Protein 6K7C (pdb70)

Structure (mmCIF, N/CA/C/O backbone):
data_6K7C
#
_entry.id   6K7C
#
_cell.length_a   34.772
_cell.length_b   52.542
_cell.length_c   80.070
_cell.angle_alpha 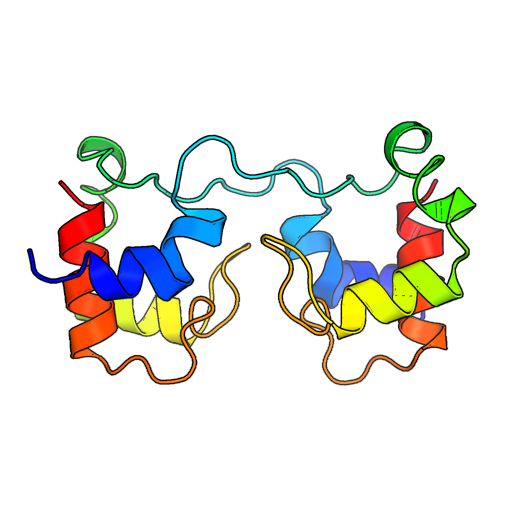  90.00
_cell.angle_beta   90.00
_cell.angle_gamma   90.00
#
_symmetry.space_group_name_H-M   'P 21 21 21'
#
loop_
_entity.id
_entity.type
_entity.pdbx_description
1 polymer 'Soluble cytochrome cA'
2 non-polymer 'HEME C'
3 non-polymer 'NITRATE ION'
4 water water
#
loop_
_atom_site.group_PDB
_atom_site.id
_atom_site.type_symbol
_atom_site.label_atom_id
_atom_site.label_alt_id
_atom_site.label_comp_id
_atom_site.label_asym_id
_atom_site.label_entity_id
_atom_site.label_seq_id
_atom_site.pdbx_PDB_ins_code
_atom_site.Cartn_x
_atom_site.Cartn_y
_atom_site.Cartn_z
_atom_site.occupancy
_atom_site.B_iso_or_equiv
_atom_site.auth_seq_id
_atom_site.auth_comp_id
_atom_site.auth_asym_id
_atom_site.auth_atom_id
_atom_site.pdbx_PDB_model_num
ATOM 1 N N . GLN A 1 1 ? -7.593 -2.165 22.139 1.00 25.25 1 GLN A N 1
ATOM 2 C CA . GLN A 1 1 ? -7.470 -3.586 21.702 1.00 22.40 1 GLN A CA 1
ATOM 3 C C . GLN A 1 1 ? -6.098 -3.807 21.058 1.00 17.15 1 GLN A C 1
ATOM 4 O O . GLN A 1 1 ? -5.593 -2.889 20.358 1.00 16.80 1 GLN A O 1
ATOM 10 N N . GLU A 1 2 ? -5.522 -4.997 21.239 1.00 12.49 2 GLU A N 1
ATOM 11 C CA . GLU A 1 2 ? -4.230 -5.359 20.607 1.00 11.85 2 GLU A CA 1
ATOM 12 C C . GLU A 1 2 ? -4.360 -5.253 19.083 1.00 10.35 2 GLU A C 1
ATOM 13 O O . GLU A 1 2 ? -5.346 -5.755 18.526 1.00 11.23 2 GLU A O 1
ATOM 19 N N . GLY A 1 3 ? -3.387 -4.610 18.441 1.00 9.86 3 GLY A N 1
ATOM 20 C CA . GLY A 1 3 ? -3.306 -4.522 16.976 1.00 9.77 3 GLY A CA 1
ATOM 21 C C . GLY A 1 3 ? -3.831 -3.213 16.431 1.00 9.68 3 GLY A C 1
ATOM 22 O O . GLY A 1 3 ? -3.472 -2.882 15.312 1.00 9.67 3 GLY A O 1
ATOM 23 N N . LYS A 1 4 ? -4.688 -2.497 17.150 1.00 9.52 4 LYS A N 1
ATOM 24 C CA . LYS A 1 4 ? -5.333 -1.307 16.553 1.00 10.07 4 LYS A CA 1
ATOM 25 C C . LYS A 1 4 ? -4.306 -0.186 16.339 1.00 9.93 4 LYS A C 1
ATOM 26 O O . LYS A 1 4 ? -4.398 0.528 15.320 1.00 10.13 4 LYS A O 1
ATOM 32 N N . ALA A 1 5 ? -3.352 -0.015 17.252 1.00 10.30 5 ALA A N 1
ATOM 33 C CA . ALA A 1 5 ? -2.367 1.083 17.124 1.00 11.21 5 ALA A CA 1
ATOM 34 C C . ALA A 1 5 ? -1.467 0.807 15.916 1.00 10.50 5 ALA A C 1
ATOM 35 O O . ALA A 1 5 ? -1.174 1.733 15.152 1.00 11.30 5 ALA A O 1
ATOM 37 N N . VAL A 1 6 ? -1.019 -0.429 15.751 1.00 10.20 6 VAL A N 1
ATOM 38 C CA . VAL A 1 6 ? -0.211 -0.820 14.566 1.00 10.24 6 VAL A CA 1
ATOM 39 C C . VAL A 1 6 ? -1.049 -0.591 13.308 1.00 8.95 6 VAL A C 1
ATOM 40 O O . VAL A 1 6 ? -0.558 -0.052 12.324 1.00 9.59 6 VAL A O 1
ATOM 44 N N . TYR A 1 7 ? -2.301 -1.023 13.330 1.00 9.04 7 TYR A N 1
ATOM 45 C CA . TYR A 1 7 ? -3.219 -0.837 12.183 1.00 9.23 7 TYR A CA 1
ATOM 46 C C . TYR A 1 7 ? -3.323 0.656 11.847 1.00 9.15 7 TYR A C 1
ATOM 47 O O . TYR A 1 7 ? -3.269 1.033 10.675 1.00 9.51 7 TYR A O 1
ATOM 56 N N . ASP A 1 8 ? -3.493 1.488 12.867 1.00 9.81 8 ASP A N 1
ATOM 57 C CA . ASP A 1 8 ? -3.729 2.939 12.670 1.00 10.87 8 ASP A CA 1
ATOM 58 C C . ASP A 1 8 ? -2.445 3.641 12.197 1.00 11.15 8 ASP A C 1
ATOM 59 O O . ASP A 1 8 ? -2.543 4.694 11.558 1.00 13.20 8 ASP A O 1
ATOM 64 N N . LYS A 1 9 ? -1.279 3.056 12.449 1.00 11.63 9 LYS A N 1
ATOM 65 C CA . LYS A 1 9 ? 0.034 3.622 12.043 1.00 12.74 9 LYS A CA 1
ATOM 66 C C . LYS A 1 9 ? 0.383 3.180 10.615 1.00 11.69 9 LYS A C 1
ATOM 67 O O . LYS A 1 9 ? 1.014 3.956 9.898 1.00 15.02 9 LYS A O 1
ATOM 73 N N . ALA A 1 10 ? 0.003 1.968 10.209 1.00 10.67 10 ALA A N 1
ATOM 74 C CA . ALA A 1 10 ? 0.566 1.326 8.999 1.00 10.28 10 ALA A CA 1
ATOM 75 C C . ALA A 1 10 ? -0.541 0.669 8.175 1.00 9.64 10 ALA A C 1
ATOM 76 O O . ALA A 1 10 ? -0.788 1.076 7.027 1.00 9.95 10 ALA A O 1
ATOM 78 N N . CYS A 1 11 ? -1.148 -0.389 8.699 1.00 9.32 11 CYS A N 1
ATOM 79 C CA . CYS A 1 11 ? -1.899 -1.345 7.858 1.00 8.94 11 CYS A CA 1
ATOM 80 C C . CYS A 1 11 ? -3.141 -0.677 7.257 1.00 8.79 11 CYS A C 1
ATOM 81 O O . CYS A 1 11 ? -3.561 -1.095 6.157 1.00 8.81 11 CYS A O 1
ATOM 84 N N . HIS A 1 12 ? -3.732 0.301 7.943 1.00 8.66 12 HIS A N 1
ATOM 85 C CA . HIS A 1 12 ? -4.952 0.979 7.441 1.00 9.16 12 HIS A CA 1
ATOM 86 C C . HIS A 1 12 ? -4.693 1.624 6.072 1.00 9.08 12 HIS A C 1
ATOM 87 O O . HIS A 1 12 ? -5.664 1.892 5.352 1.00 9.86 12 HIS A O 1
ATOM 94 N N . ILE A 1 13 ? -3.443 1.949 5.740 1.00 9.63 13 ILE A N 1
ATOM 95 C CA . ILE A 1 13 ? -3.131 2.657 4.467 1.00 10.00 13 ILE A CA 1
ATOM 96 C C . ILE A 1 13 ? -3.710 1.877 3.286 1.00 9.77 13 ILE A C 1
ATOM 97 O O . ILE A 1 13 ? -4.146 2.497 2.327 1.00 10.60 13 ILE A O 1
ATOM 102 N N . CYS A 1 14 ? -3.743 0.554 3.365 1.00 9.19 14 CYS A N 1
ATOM 103 C CA . CYS A 1 14 ? -4.272 -0.306 2.269 1.00 9.32 14 CYS A CA 1
ATOM 104 C C . CYS A 1 14 ? -5.464 -1.154 2.712 1.00 8.89 14 CYS A C 1
ATOM 105 O O . CYS A 1 14 ? -6.231 -1.577 1.828 1.00 9.39 14 CYS A O 1
ATOM 108 N N . HIS A 1 15 ? -5.566 -1.483 4.000 1.00 8.26 15 HIS A N 1
ATOM 109 C CA . HIS A 1 15 ? -6.567 -2.457 4.491 1.00 8.49 15 HIS A CA 1
ATOM 110 C C . HIS A 1 15 ? -7.853 -1.770 4.961 1.00 8.90 15 HIS A C 1
ATOM 111 O O . HIS A 1 15 ? -8.790 -2.479 5.317 1.00 9.22 15 HIS A O 1
ATOM 118 N N . SER A 1 16 ? -7.906 -0.441 4.981 1.00 9.51 16 SER A N 1
ATOM 119 C CA . SER A 1 16 ? -9.161 0.277 5.279 1.00 11.07 16 SER A CA 1
ATOM 120 C C . SER A 1 16 ? -10.023 0.338 4.018 1.00 11.88 16 SER A C 1
ATOM 121 O O . SER A 1 16 ? -9.560 0.038 2.915 1.00 12.50 16 SER A O 1
ATOM 124 N N . MET A 1 17 ? -11.257 0.782 4.180 1.00 14.42 17 MET A N 1
ATOM 125 C CA . MET A 1 17 ? -12.122 1.124 3.033 1.00 16.89 17 MET A CA 1
ATOM 126 C C . MET A 1 17 ? -11.684 2.484 2.486 1.00 18.27 17 MET A C 1
ATOM 127 O O . MET A 1 17 ? -11.031 3.261 3.221 1.00 19.47 17 MET A O 1
ATOM 132 N N . GLY A 1 18 ? -11.996 2.731 1.216 1.00 19.57 18 GLY A N 1
ATOM 133 C CA . GLY A 1 18 ? -11.890 4.056 0.577 1.00 20.43 18 GLY A CA 1
ATOM 134 C C . GLY A 1 18 ? -10.456 4.449 0.271 1.00 19.26 18 GLY A C 1
ATOM 135 O O . GLY A 1 18 ? -10.168 5.655 0.241 1.00 22.56 18 GLY A O 1
ATOM 136 N N . VAL A 1 19 ? -9.565 3.488 0.044 1.00 17.30 19 VAL A N 1
ATOM 137 C CA . VAL A 1 19 ? -8.150 3.800 -0.299 1.00 16.69 19 VAL A CA 1
ATOM 138 C C . VAL A 1 19 ? -8.104 4.305 -1.741 1.00 15.21 19 VAL A C 1
ATOM 139 O O . VAL A 1 19 ? -8.747 3.697 -2.599 1.00 17.44 19 VAL A O 1
ATOM 143 N N . ALA A 1 20 ? -7.349 5.369 -2.006 1.00 15.60 20 ALA A N 1
ATOM 144 C CA . ALA A 1 20 ? -7.195 5.930 -3.364 1.00 15.57 20 ALA A CA 1
ATOM 145 C C . ALA A 1 20 ? -6.438 4.939 -4.259 1.00 15.61 20 ALA A C 1
ATOM 146 O O . ALA A 1 20 ? -5.360 4.440 -3.862 1.00 13.91 20 ALA A O 1
ATOM 148 N N . GLY A 1 21 ? -7.013 4.646 -5.426 1.00 16.68 21 GLY A N 1
ATOM 149 C CA . GLY A 1 21 ? -6.419 3.774 -6.447 1.00 16.28 21 GLY A CA 1
ATOM 150 C C . GLY A 1 21 ? -5.226 4.421 -7.118 1.00 14.54 21 GLY A C 1
ATOM 151 O O . GLY A 1 21 ? -5.112 5.666 -7.144 1.00 16.36 21 GLY A O 1
ATOM 152 N N . ALA A 1 22 ? -4.343 3.592 -7.656 1.00 12.91 22 ALA A N 1
ATOM 153 C CA . ALA A 1 22 ? -3.211 4.067 -8.480 1.00 12.24 22 ALA A CA 1
ATOM 154 C C . ALA A 1 22 ? -3.736 4.493 -9.843 1.00 12.06 22 ALA A C 1
ATOM 155 O O . ALA A 1 22 ? -4.598 3.818 -10.397 1.00 13.67 22 ALA A O 1
ATOM 157 N N . PRO A 1 23 ? -3.224 5.588 -10.445 1.00 11.10 23 PRO A N 1
ATOM 158 C CA . PRO A 1 23 ? -3.552 5.903 -11.835 1.00 10.81 23 PRO A CA 1
ATOM 159 C C . PRO A 1 23 ? -2.998 4.787 -12.731 1.00 9.87 23 PRO A C 1
ATOM 160 O O . PRO A 1 23 ? -1.808 4.473 -12.691 1.00 10.01 23 PRO A O 1
ATOM 164 N N . LYS A 1 24 ? -3.874 4.145 -13.489 1.00 9.86 24 LYS A N 1
ATOM 165 C CA . LYS A 1 24 ? -3.499 2.887 -14.167 1.00 9.63 24 LYS A CA 1
ATOM 166 C C . LYS A 1 24 ? -2.656 3.149 -15.410 1.00 8.97 24 LYS A C 1
ATOM 167 O O . LYS A 1 24 ? -2.815 4.172 -16.086 1.00 9.49 24 LYS A O 1
ATOM 173 N N . ALA A 1 25 ? -1.768 2.212 -15.699 1.00 9.11 25 ALA A N 1
ATOM 174 C CA . ALA A 1 25 ? -0.963 2.246 -16.928 1.00 9.19 25 ALA A CA 1
ATOM 175 C C . ALA A 1 25 ? -1.886 2.387 -18.134 1.00 9.03 25 ALA A C 1
ATOM 176 O O . ALA A 1 25 ? -2.870 1.642 -18.238 1.00 10.58 25 ALA A O 1
ATOM 178 N N . HIS A 1 26 ? -1.546 3.330 -19.008 1.00 9.79 26 HIS A N 1
ATOM 179 C CA . HIS A 1 26 ? -2.189 3.573 -20.322 1.00 11.09 26 HIS A CA 1
ATOM 180 C C . HIS A 1 26 ? -3.564 4.233 -20.144 1.00 11.27 26 HIS A C 1
ATOM 181 O O . HIS A 1 26 ? -4.280 4.359 -21.142 1.00 13.80 26 HIS A O 1
ATOM 188 N N . ASP A 1 27 ? -3.910 4.683 -18.935 1.00 10.07 27 ASP A N 1
ATOM 189 C CA . ASP A 1 27 ? -5.136 5.481 -18.701 1.00 10.23 27 ASP A CA 1
ATOM 190 C C . ASP A 1 27 ? -4.757 6.941 -18.948 1.00 10.24 27 ASP A C 1
ATOM 191 O O . ASP A 1 27 ? -4.409 7.655 -17.989 1.00 10.34 27 ASP A O 1
ATOM 196 N N . ALA A 1 28 ? -4.781 7.368 -20.205 1.00 11.10 28 ALA A N 1
ATOM 197 C CA . ALA A 1 28 ? -4.257 8.697 -20.593 1.00 12.12 28 ALA A CA 1
ATOM 198 C C . ALA A 1 28 ? -5.023 9.796 -19.843 1.00 12.12 28 ALA A C 1
ATOM 199 O O . ALA A 1 28 ? -4.377 10.732 -19.374 1.00 12.09 28 ALA A O 1
ATOM 201 N N . ALA A 1 29 ? -6.342 9.678 -19.699 1.00 12.21 29 ALA A N 1
ATOM 202 C CA . ALA A 1 29 ? -7.146 10.739 -19.051 1.00 12.81 29 ALA A CA 1
ATOM 203 C C . ALA A 1 29 ? -6.782 10.846 -17.567 1.00 12.63 29 ALA A C 1
ATOM 204 O O . ALA A 1 29 ? -6.684 11.963 -17.077 1.00 14.79 29 ALA A O 1
ATOM 206 N N . ALA A 1 30 ? -6.520 9.734 -16.874 1.00 12.44 30 ALA A N 1
ATOM 207 C CA . ALA A 1 30 ? -6.133 9.764 -15.444 1.00 13.27 30 ALA A CA 1
ATOM 208 C C . ALA A 1 30 ? -4.760 10.430 -15.317 1.00 12.75 30 ALA A C 1
ATOM 209 O O . ALA A 1 30 ? -4.512 11.149 -14.335 1.00 13.87 30 ALA A O 1
ATOM 211 N N . TRP A 1 31 ? -3.872 10.157 -16.267 1.00 11.16 31 TRP A N 1
ATOM 212 C CA . TRP A 1 31 ? -2.486 10.665 -16.183 1.00 10.93 31 TRP A CA 1
ATOM 213 C C . TRP A 1 31 ? -2.358 12.139 -16.572 1.00 11.70 31 TRP A C 1
ATOM 214 O O . TRP A 1 31 ? -1.419 12.778 -16.110 1.00 12.60 31 TRP A O 1
ATOM 225 N N A GLU A 1 32 ? -3.281 12.676 -17.372 0.50 12.86 32 GLU A N 1
ATOM 226 N N B GLU A 1 32 ? -3.275 12.680 -17.368 0.50 12.60 32 GLU A N 1
ATOM 227 C CA A GLU A 1 32 ? -3.156 14.054 -17.934 0.50 14.82 32 GLU A CA 1
ATOM 228 C CA B GLU A 1 32 ? -3.083 14.045 -17.936 0.50 13.83 32 GLU A CA 1
ATOM 229 C C A GLU A 1 32 ? -2.895 15.071 -16.821 0.50 14.28 32 GLU A C 1
ATOM 230 C C B GLU A 1 32 ? -2.887 15.075 -16.820 0.50 13.83 32 GLU A C 1
ATOM 231 O O A GLU A 1 32 ? -1.937 15.846 -16.884 0.50 14.93 32 GLU A O 1
ATOM 232 O O B GLU A 1 32 ? -1.939 15.860 -16.875 0.50 14.41 32 GLU A O 1
ATOM 243 N N . PRO A 1 33 ? -3.744 15.139 -15.773 1.00 15.00 33 PRO A N 1
ATOM 244 C CA A PRO A 1 33 ? -3.544 16.130 -14.714 0.50 16.20 33 PRO A CA 1
ATOM 245 C CA B PRO A 1 33 ? -3.545 16.130 -14.714 0.50 16.20 33 PRO A CA 1
ATOM 246 C C . PRO A 1 33 ? -2.284 15.881 -13.874 1.00 16.04 33 PRO A C 1
ATOM 247 O O . PRO A 1 33 ? -1.752 16.809 -13.307 1.00 17.84 33 PRO A O 1
ATOM 254 N N . ARG A 1 34 ? -1.813 14.641 -13.835 1.00 14.51 34 ARG A N 1
ATOM 255 C CA . ARG A 1 34 ? -0.546 14.324 -13.140 1.00 14.79 34 ARG A CA 1
ATOM 256 C C . ARG A 1 34 ? 0.618 14.854 -13.970 1.00 13.01 34 ARG A C 1
ATOM 257 O O . ARG A 1 34 ? 1.478 15.548 -13.394 1.00 14.28 34 ARG A O 1
ATOM 265 N N . ILE A 1 35 ? 0.664 14.533 -15.261 1.00 13.56 35 ILE A N 1
ATOM 266 C CA . ILE A 1 35 ? 1.747 14.990 -16.182 1.00 13.02 35 ILE A CA 1
ATOM 267 C C . ILE A 1 35 ? 1.800 16.526 -16.147 1.00 13.39 35 ILE A C 1
ATOM 268 O O . ILE A 1 35 ? 2.906 17.100 -16.201 1.00 14.08 35 ILE A O 1
ATOM 273 N N . ALA A 1 36 ? 0.648 17.178 -16.010 1.00 14.30 36 ALA A N 1
ATOM 274 C CA . ALA A 1 36 ? 0.567 18.658 -15.957 1.00 15.56 36 ALA A CA 1
ATOM 275 C C . ALA A 1 36 ? 1.311 19.230 -14.737 1.00 16.47 36 ALA A C 1
ATOM 276 O O . ALA A 1 36 ? 1.658 20.416 -14.796 1.00 18.58 36 ALA A O 1
ATOM 278 N N . GLN A 1 37 ? 1.545 18.452 -13.673 1.00 16.08 37 GLN A N 1
ATOM 279 C CA . GLN A 1 37 ? 2.333 18.897 -12.486 1.00 16.66 37 GLN A CA 1
ATOM 280 C C . GLN A 1 37 ? 3.810 19.087 -12.857 1.00 16.57 37 GLN A C 1
ATOM 281 O O . GLN A 1 37 ? 4.549 19.709 -12.071 1.00 18.99 37 GLN A O 1
ATOM 287 N N . GLY A 1 38 ? 4.251 18.494 -13.965 1.00 15.60 38 GLY A N 1
ATOM 288 C CA . GLY A 1 38 ? 5.670 18.459 -14.350 1.00 14.90 38 GLY A CA 1
ATOM 289 C C . GLY A 1 38 ? 6.238 17.095 -14.029 1.00 13.67 38 GLY A C 1
ATOM 290 O O . GLY A 1 38 ? 6.029 16.589 -12.905 1.00 13.16 38 GLY A O 1
ATOM 291 N N . LEU A 1 39 ? 6.948 16.504 -14.978 1.00 13.99 39 LEU A N 1
ATOM 292 C CA . LEU A 1 39 ? 7.564 15.173 -14.781 1.00 13.77 39 LEU A CA 1
ATOM 293 C C . LEU A 1 39 ? 8.501 15.178 -13.564 1.00 14.00 39 LEU A C 1
ATOM 294 O O . LEU A 1 39 ? 8.523 14.178 -12.832 1.00 18.35 39 LEU A O 1
ATOM 299 N N . ASP A 1 40 ? 9.245 16.249 -13.311 1.00 14.29 40 ASP A N 1
ATOM 300 C CA . ASP A 1 40 ? 10.208 16.254 -12.181 1.00 15.04 40 ASP A CA 1
ATOM 301 C C . ASP A 1 40 ? 9.455 16.173 -10.850 1.00 14.71 40 ASP A C 1
ATOM 302 O O . ASP A 1 40 ? 9.954 15.532 -9.921 1.00 15.22 40 ASP A O 1
ATOM 307 N N . THR A 1 41 ? 8.311 16.838 -10.740 1.00 14.23 41 THR A N 1
ATOM 308 C CA . THR A 1 41 ? 7.462 16.822 -9.522 1.00 14.83 41 THR A CA 1
ATOM 309 C C . THR A 1 41 ? 6.941 15.402 -9.310 1.00 12.94 41 THR A C 1
ATOM 310 O O . THR A 1 41 ? 6.976 14.909 -8.166 1.00 13.19 41 THR A O 1
ATOM 314 N N . LEU A 1 42 ? 6.486 14.747 -10.373 1.00 11.99 42 LEU A N 1
ATOM 315 C CA . LEU A 1 42 ? 6.000 13.346 -10.260 1.00 11.35 42 LEU A CA 1
ATOM 316 C C . LEU A 1 42 ? 7.142 12.430 -9.807 1.00 11.41 42 LEU A C 1
ATOM 317 O O . LEU A 1 42 ? 6.897 11.575 -8.942 1.00 12.34 42 LEU A O 1
ATOM 322 N N . VAL A 1 43 ? 8.349 12.599 -10.347 1.00 12.39 43 VAL A N 1
ATOM 323 C CA . VAL A 1 43 ? 9.522 11.783 -9.916 1.00 12.35 43 VAL A CA 1
ATOM 324 C C . VAL A 1 43 ? 9.752 11.991 -8.413 1.00 12.97 43 VAL A C 1
ATOM 325 O O . VAL A 1 43 ? 9.965 11.013 -7.698 1.00 12.54 43 VAL A O 1
ATOM 329 N N . SER A 1 44 ? 9.749 13.237 -7.940 1.00 14.89 44 SER A N 1
ATOM 330 C CA . SER A 1 44 ? 9.949 13.527 -6.503 1.00 15.32 44 SER A CA 1
ATOM 331 C C . SER A 1 44 ? 8.860 12.840 -5.669 1.00 14.14 44 SER A C 1
ATOM 332 O O . SER A 1 44 ? 9.186 12.300 -4.617 1.00 14.12 44 SER A O 1
ATOM 335 N N . THR A 1 45 ? 7.615 12.843 -6.134 1.00 13.08 45 THR A N 1
ATOM 336 C CA . THR A 1 45 ? 6.492 12.204 -5.402 1.00 12.80 45 THR A CA 1
ATOM 337 C C . THR A 1 45 ? 6.712 10.688 -5.316 1.00 11.88 45 THR A C 1
ATOM 338 O O . THR A 1 45 ? 6.437 10.105 -4.250 1.00 12.78 45 THR A O 1
ATOM 342 N N . VAL A 1 46 ? 7.169 10.049 -6.389 1.00 11.31 46 VAL A N 1
ATOM 343 C CA . VAL A 1 46 ? 7.480 8.590 -6.338 1.00 11.43 46 VAL A CA 1
ATOM 344 C C . VAL A 1 46 ? 8.547 8.359 -5.261 1.00 12.01 46 VAL A C 1
ATOM 345 O O . VAL A 1 46 ? 8.403 7.417 -4.481 1.00 12.13 46 VAL A O 1
ATOM 349 N N . LYS A 1 47 ? 9.572 9.205 -5.199 1.00 12.81 47 LYS A N 1
ATOM 350 C CA . LYS A 1 47 ? 10.694 9.020 -4.246 1.00 13.89 47 LYS A CA 1
ATOM 351 C C . LYS A 1 47 ? 10.199 9.233 -2.809 1.00 14.08 47 LYS A C 1
ATOM 352 O O . LYS A 1 47 ? 10.632 8.483 -1.929 1.00 16.16 47 LYS A O 1
ATOM 358 N N . THR A 1 48 ? 9.329 10.213 -2.576 1.00 13.56 48 THR A N 1
ATOM 359 C CA . THR A 1 48 ? 8.773 10.531 -1.236 1.00 15.25 48 THR A CA 1
ATOM 360 C C . THR A 1 48 ? 7.742 9.480 -0.810 1.00 14.69 48 THR A C 1
ATOM 361 O O . THR A 1 48 ? 7.595 9.242 0.406 1.00 17.90 48 THR A O 1
ATOM 365 N N . GLY A 1 49 ? 7.027 8.897 -1.773 1.00 14.02 49 GLY A N 1
ATOM 366 C CA . GLY A 1 49 ? 5.856 8.049 -1.507 1.00 13.88 49 GLY A CA 1
ATOM 367 C C . GLY A 1 49 ? 4.605 8.890 -1.395 1.00 13.66 49 GLY A C 1
ATOM 368 O O . GLY A 1 49 ? 4.692 10.107 -1.147 1.00 15.03 49 GLY A O 1
ATOM 369 N N . LYS A 1 50 ? 3.456 8.253 -1.553 1.00 13.10 50 LYS A N 1
ATOM 370 C CA A LYS A 1 50 ? 2.142 8.923 -1.430 0.70 14.03 50 LYS A CA 1
ATOM 371 C CA B LYS A 1 50 ? 2.139 8.924 -1.442 0.30 13.72 50 LYS A CA 1
ATOM 372 C C . LYS A 1 50 ? 1.070 7.849 -1.251 1.00 13.28 50 LYS A C 1
ATOM 373 O O . LYS A 1 50 ? 1.025 6.928 -2.076 1.00 13.22 50 LYS A O 1
ATOM 384 N N . GLY A 1 51 ? 0.260 7.970 -0.205 1.00 14.38 51 GLY A N 1
ATOM 385 C CA . GLY A 1 51 ? -0.804 6.993 0.084 1.00 13.48 51 GLY A CA 1
ATOM 386 C C . GLY A 1 51 ? -0.284 5.567 0.049 1.00 12.64 51 GLY A C 1
ATOM 387 O O . GLY A 1 51 ? 0.710 5.281 0.727 1.00 13.93 51 GLY A O 1
ATOM 388 N N . ALA A 1 52 ? -0.897 4.698 -0.752 1.00 12.30 52 ALA A N 1
ATOM 389 C CA . ALA A 1 52 ? -0.557 3.254 -0.807 1.00 11.53 52 ALA A CA 1
ATOM 390 C C . ALA A 1 52 ? 0.690 2.994 -1.679 1.00 10.74 52 ALA A C 1
ATOM 391 O O . ALA A 1 52 ? 1.001 1.817 -1.930 1.00 11.64 52 ALA A O 1
ATOM 393 N N . MET A 1 53 ? 1.384 4.049 -2.130 1.00 10.78 53 MET A N 1
ATOM 394 C CA . MET A 1 53 ? 2.680 3.947 -2.844 1.00 10.59 53 MET A CA 1
ATOM 395 C C . MET A 1 53 ? 3.816 4.202 -1.859 1.00 11.26 53 MET A C 1
ATOM 396 O O . MET A 1 53 ? 3.967 5.313 -1.358 1.00 11.95 53 MET A O 1
ATOM 401 N N . PRO A 1 54 ? 4.690 3.212 -1.573 1.00 11.76 54 PRO A N 1
ATOM 402 C CA . PRO A 1 54 ? 5.811 3.429 -0.660 1.00 13.12 54 PRO A CA 1
ATOM 403 C C . PRO A 1 54 ? 6.862 4.332 -1.287 1.00 12.72 54 PRO A C 1
ATOM 404 O O . PRO A 1 54 ? 6.948 4.441 -2.508 1.00 11.58 54 PRO A O 1
ATOM 408 N N . PRO A 1 55 ? 7.712 4.988 -0.473 1.00 14.08 55 PRO A N 1
ATOM 409 C CA . PRO A 1 55 ? 8.815 5.779 -1.011 1.00 13.52 55 PRO A CA 1
ATOM 410 C C . PRO A 1 55 ? 9.668 4.920 -1.956 1.00 12.86 55 PRO A C 1
ATOM 411 O O . PRO A 1 55 ? 10.091 3.838 -1.558 1.00 13.69 55 PRO A O 1
ATOM 415 N N . GLY A 1 56 ? 9.887 5.402 -3.180 1.00 12.36 56 GLY A N 1
ATOM 416 C CA . GLY A 1 56 ? 10.705 4.730 -4.203 1.00 11.84 56 GLY A CA 1
ATOM 417 C C . GLY A 1 56 ? 9.880 3.910 -5.182 1.00 10.36 56 GLY A C 1
ATOM 418 O O . GLY A 1 56 ? 10.450 3.474 -6.178 1.00 10.66 56 GLY A O 1
ATOM 419 N N . GLY A 1 57 ? 8.600 3.642 -4.917 1.00 10.02 57 GLY A N 1
ATOM 420 C CA . GLY A 1 57 ? 7.755 2.894 -5.866 1.00 9.51 57 GLY A CA 1
ATOM 421 C C . GLY A 1 57 ? 8.281 1.484 -6.111 1.00 9.32 57 GLY A C 1
ATOM 422 O O . GLY A 1 57 ? 8.079 0.956 -7.215 1.00 9.20 57 GLY A O 1
ATOM 423 N N . MET A 1 58 ? 8.933 0.891 -5.105 1.00 9.82 58 MET A N 1
ATOM 424 C CA . MET A 1 58 ? 9.513 -0.480 -5.118 1.00 10.36 58 MET A CA 1
ATOM 425 C C . MET A 1 58 ? 10.598 -0.621 -6.197 1.00 10.62 58 MET A C 1
ATOM 426 O O . MET A 1 58 ? 10.922 -1.743 -6.573 1.00 12.18 58 MET A O 1
ATOM 431 N N . CYS A 1 59 ? 11.212 0.479 -6.615 1.00 11.82 59 CYS A N 1
ATOM 432 C CA . CYS A 1 59 ? 12.439 0.466 -7.444 1.00 12.42 59 CYS A CA 1
ATOM 433 C C . CYS A 1 59 ? 13.590 0.989 -6.585 1.00 14.03 59 CYS A C 1
ATOM 434 O O . CYS A 1 59 ? 13.490 2.117 -6.099 1.00 16.85 59 CYS A O 1
ATOM 437 N N A THR A 1 60 ? 14.593 0.129 -6.381 0.50 15.71 60 THR A N 1
ATOM 438 N N B THR A 1 60 ? 14.627 0.182 -6.350 0.50 15.98 60 THR A N 1
ATOM 439 C CA A THR A 1 60 ? 15.802 0.361 -5.551 0.50 17.63 60 THR A CA 1
ATOM 440 C CA B THR A 1 60 ? 15.782 0.584 -5.497 0.50 18.19 60 THR A CA 1
ATOM 441 C C A THR A 1 60 ? 16.887 1.079 -6.365 0.50 19.31 60 THR A C 1
ATOM 442 C C B THR A 1 60 ? 16.987 1.022 -6.343 0.50 19.56 60 THR A C 1
ATOM 443 O O A THR A 1 60 ? 17.608 1.910 -5.786 0.50 23.61 60 THR A O 1
ATOM 444 O O B THR A 1 60 ? 17.922 1.600 -5.743 0.50 21.01 60 THR A O 1
ATOM 451 N N . ASP A 1 61 ? 17.012 0.750 -7.654 1.00 19.28 61 ASP A N 1
ATOM 452 C CA . ASP A 1 61 ? 18.159 1.159 -8.513 1.00 19.91 61 ASP A CA 1
ATOM 453 C C . ASP A 1 61 ? 17.709 2.204 -9.539 1.00 19.77 61 ASP A C 1
ATOM 454 O O . ASP A 1 61 ? 18.400 2.383 -10.560 1.00 22.60 61 ASP A O 1
ATOM 459 N N . CYS A 1 62 ? 16.579 2.860 -9.316 1.00 17.21 62 CYS A N 1
ATOM 460 C CA . CYS A 1 62 ? 15.998 3.790 -10.311 1.00 16.48 62 CYS A CA 1
ATOM 461 C C . CYS A 1 62 ? 16.643 5.160 -10.146 1.00 17.03 62 CYS A C 1
ATOM 462 O O . CYS A 1 62 ? 16.472 5.782 -9.072 1.00 18.64 62 CYS A O 1
ATOM 465 N N . THR A 1 63 ? 17.303 5.636 -11.196 1.00 18.05 63 THR A N 1
ATOM 466 C CA . THR A 1 63 ? 17.719 7.054 -11.314 1.00 19.74 63 THR A CA 1
ATOM 467 C C . THR A 1 63 ? 16.471 7.910 -11.545 1.00 17.42 63 THR A C 1
ATOM 468 O O . THR A 1 63 ? 15.396 7.364 -11.839 1.00 17.14 63 THR A O 1
ATOM 472 N N . ASP A 1 64 ? 16.603 9.218 -11.432 1.00 19.40 64 ASP A N 1
ATOM 473 C CA . ASP A 1 64 ? 15.479 10.134 -11.742 1.00 18.64 64 ASP A CA 1
ATOM 474 C C . ASP A 1 64 ? 15.028 9.906 -13.189 1.00 18.63 64 ASP A C 1
ATOM 475 O O . ASP A 1 64 ? 13.828 9.924 -13.424 1.00 18.00 64 ASP A O 1
ATOM 480 N N . GLU A 1 65 ? 15.946 9.661 -14.123 1.00 19.12 65 GLU A N 1
ATOM 481 C CA . GLU A 1 65 ? 15.613 9.436 -15.554 1.00 18.82 65 GLU A CA 1
ATOM 482 C C . GLU A 1 65 ? 14.834 8.123 -15.682 1.00 15.99 65 GLU A C 1
ATOM 483 O O . GLU A 1 65 ? 13.871 8.079 -16.462 1.00 15.37 65 GLU A O 1
ATOM 489 N N . ASP A 1 66 ? 15.214 7.102 -14.922 1.00 15.39 66 ASP A N 1
ATOM 490 C CA . ASP A 1 66 ? 14.491 5.805 -14.933 1.00 13.70 66 ASP A CA 1
ATOM 491 C C . ASP A 1 66 ? 13.044 6.020 -14.475 1.00 11.78 66 ASP A C 1
ATOM 492 O O . ASP A 1 66 ? 12.108 5.482 -15.100 1.00 10.37 66 ASP A O 1
ATOM 497 N N . TYR A 1 67 ? 12.849 6.758 -13.390 1.00 11.51 67 TYR A N 1
ATOM 498 C CA . TYR A 1 67 ? 11.491 7.070 -12.894 1.00 10.69 67 TYR A CA 1
ATOM 499 C C . TYR A 1 67 ? 10.723 7.867 -13.947 1.00 10.16 67 TYR A C 1
ATOM 500 O O . TYR A 1 67 ? 9.559 7.574 -14.192 1.00 9.54 67 TYR A O 1
ATOM 509 N N . LYS A 1 68 ? 11.353 8.875 -14.542 1.00 10.93 68 LYS A N 1
ATOM 510 C CA . LYS A 1 68 ? 10.682 9.714 -15.560 1.00 11.03 68 LYS A CA 1
ATOM 511 C C . LYS A 1 68 ? 10.228 8.840 -16.728 1.00 9.53 68 LYS A C 1
ATOM 512 O O . LYS A 1 68 ? 9.085 9.002 -17.191 1.00 9.30 68 LYS A O 1
ATOM 518 N N . SER A 1 69 ? 11.089 7.943 -17.192 1.00 9.52 69 SER A N 1
ATOM 519 C CA . SER A 1 69 ? 10.751 7.065 -18.335 1.00 8.96 69 SER A CA 1
ATOM 520 C C . SER A 1 69 ? 9.569 6.156 -17.970 1.00 8.83 69 SER A C 1
ATOM 521 O O . SER A 1 69 ? 8.645 5.973 -18.792 1.00 8.55 69 SER A O 1
ATOM 524 N N . ALA A 1 70 ? 9.572 5.584 -16.769 1.00 8.71 70 ALA A N 1
ATOM 525 C CA . ALA A 1 70 ? 8.473 4.700 -16.319 1.00 8.45 70 ALA A CA 1
ATOM 526 C C . ALA A 1 70 ? 7.162 5.495 -16.288 1.00 8.30 70 ALA A C 1
ATOM 527 O O . ALA A 1 70 ? 6.111 4.954 -16.681 1.00 8.76 70 ALA A O 1
ATOM 529 N N . ILE A 1 71 ? 7.191 6.723 -15.797 1.00 8.32 71 ILE A N 1
ATOM 530 C CA . ILE A 1 71 ? 5.983 7.580 -15.741 1.00 8.49 71 ILE A CA 1
ATOM 531 C C . ILE A 1 71 ? 5.495 7.854 -17.167 1.00 8.53 71 ILE A C 1
ATOM 532 O O . ILE A 1 71 ? 4.289 7.728 -17.437 1.00 8.59 71 ILE A O 1
ATOM 537 N N . GLU A 1 72 ? 6.393 8.235 -18.066 1.00 8.41 72 GLU A N 1
ATOM 538 C CA . GLU A 1 72 ? 6.024 8.467 -19.484 1.00 8.67 72 GLU A CA 1
ATOM 539 C C . GLU A 1 72 ? 5.383 7.211 -20.071 1.00 8.78 72 GLU A C 1
ATOM 540 O O . GLU A 1 72 ? 4.377 7.323 -20.784 1.00 9.06 72 GLU A O 1
ATOM 546 N N . TYR A 1 73 ? 5.955 6.046 -19.795 1.00 8.74 73 TYR A N 1
ATOM 547 C CA . TYR A 1 73 ? 5.414 4.764 -20.297 1.00 8.97 73 TYR A CA 1
ATOM 548 C C . TYR A 1 73 ? 3.968 4.565 -19.814 1.00 9.34 73 TYR A C 1
ATOM 549 O O . TYR A 1 73 ? 3.086 4.198 -20.620 1.00 9.59 73 TYR A O 1
ATOM 558 N N . MET A 1 74 ? 3.715 4.812 -18.534 1.00 8.95 74 MET A N 1
ATOM 559 C CA . MET A 1 74 ? 2.359 4.619 -17.955 1.00 9.41 74 MET A CA 1
ATOM 560 C C . MET A 1 74 ? 1.379 5.673 -18.476 1.00 9.18 74 MET A C 1
ATOM 561 O O . MET A 1 74 ? 0.164 5.399 -18.478 1.0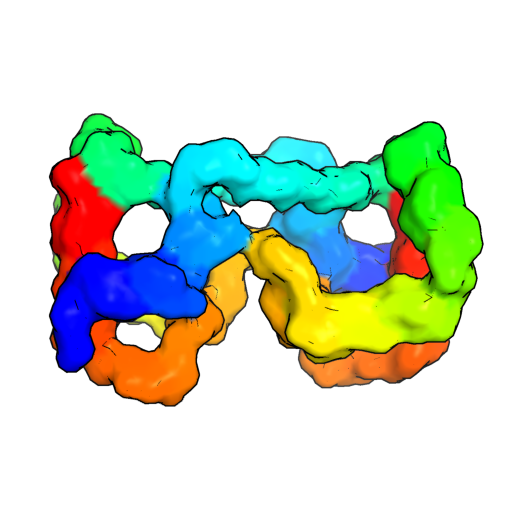0 9.52 74 MET A O 1
ATOM 566 N N . SER A 1 75 ? 1.861 6.836 -18.897 1.00 9.21 75 SER A N 1
ATOM 567 C CA . SER A 1 75 ? 0.992 8.014 -19.113 1.00 9.87 75 SER A CA 1
ATOM 568 C C . SER A 1 75 ? 0.141 7.912 -20.387 1.00 10.85 75 SER A C 1
ATOM 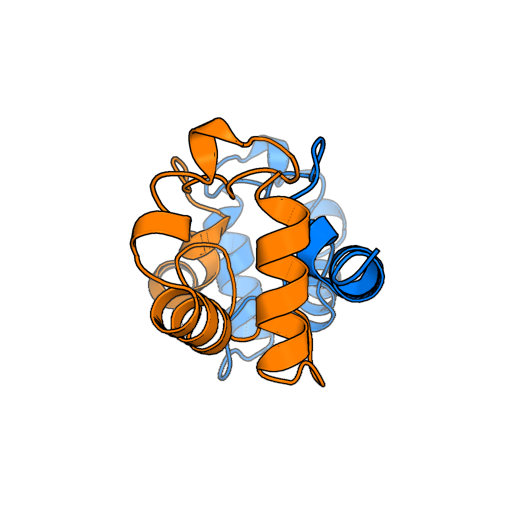569 O O . SER A 1 75 ? -0.797 8.709 -20.511 1.00 12.55 75 SER A O 1
ATOM 572 N N . LYS A 1 76 ? 0.453 7.007 -21.315 1.00 12.29 76 LYS A N 1
ATOM 573 C CA . LYS A 1 76 ? -0.285 6.864 -22.599 1.00 15.45 76 LYS A CA 1
ATOM 574 C C . LYS A 1 76 ? -0.377 5.385 -22.941 1.00 13.39 76 LYS A C 1
ATOM 575 O O . LYS A 1 76 ? 0.392 4.594 -22.367 1.00 13.14 76 LYS A O 1
ATOM 582 N N . GLN B 1 1 ? 17.661 2.701 -17.579 1.00 17.05 1 GLN C N 1
ATOM 583 C CA . GLN B 1 1 ? 16.663 1.596 -17.685 1.00 15.92 1 GLN C CA 1
ATOM 584 C C . GLN B 1 1 ? 15.518 2.008 -18.619 1.00 13.42 1 GLN C C 1
ATOM 585 O O . GLN B 1 1 ? 15.138 3.188 -18.631 1.00 14.49 1 GLN C O 1
ATOM 591 N N . GLU B 1 2 ? 14.971 1.044 -19.356 1.00 13.51 2 GLU C N 1
ATOM 592 C CA . GLU B 1 2 ? 13.831 1.288 -20.271 1.00 12.16 2 GLU C CA 1
ATOM 593 C C . GLU B 1 2 ? 12.592 1.558 -19.413 1.00 10.06 2 GLU C C 1
ATOM 594 O O . GLU B 1 2 ? 12.361 0.842 -18.431 1.00 10.72 2 GLU C O 1
ATOM 600 N N . GLY B 1 3 ? 11.776 2.534 -19.792 1.00 9.48 3 GLY C N 1
ATOM 601 C CA . GLY B 1 3 ? 10.535 2.856 -19.064 1.00 9.41 3 GLY C CA 1
ATOM 602 C C . GLY B 1 3 ? 9.672 1.622 -18.865 1.00 8.89 3 GLY C C 1
ATOM 603 O O . GLY B 1 3 ? 9.215 1.366 -17.738 1.00 9.05 3 GLY C O 1
ATOM 604 N N . LYS B 1 4 ? 9.479 0.844 -19.925 1.00 9.27 4 LYS C N 1
ATOM 605 C CA . LYS B 1 4 ? 8.615 -0.358 -19.838 1.00 9.18 4 LYS C CA 1
ATOM 606 C C . LYS B 1 4 ? 9.271 -1.400 -18.925 1.00 9.22 4 LYS C C 1
ATOM 607 O O . LYS B 1 4 ? 8.555 -2.124 -18.227 1.00 9.06 4 LYS C O 1
ATOM 613 N N . ALA B 1 5 ? 10.594 -1.514 -18.935 1.00 9.55 5 ALA C N 1
ATOM 614 C CA . ALA B 1 5 ? 11.294 -2.502 -18.086 1.00 10.19 5 ALA C CA 1
ATOM 615 C C . ALA B 1 5 ? 11.119 -2.136 -16.610 1.00 9.47 5 ALA C C 1
ATOM 616 O O . ALA B 1 5 ? 10.882 -3.032 -15.797 1.00 10.71 5 ALA C O 1
ATOM 618 N N . VAL B 1 6 ? 11.242 -0.858 -16.261 1.00 9.32 6 VAL C N 1
ATOM 619 C CA . VAL B 1 6 ? 11.012 -0.401 -14.864 1.00 9.50 6 VAL C CA 1
ATOM 620 C C . VAL B 1 6 ? 9.564 -0.737 -14.502 1.00 8.87 6 VAL C C 1
ATOM 621 O O . VAL B 1 6 ? 9.311 -1.265 -13.410 1.00 9.13 6 VAL C O 1
ATOM 625 N N . TYR B 1 7 ? 8.640 -0.404 -15.395 1.00 8.26 7 TYR C N 1
ATOM 626 C CA . TYR B 1 7 ? 7.212 -0.712 -15.180 1.00 8.36 7 TYR C CA 1
ATOM 627 C C . TYR B 1 7 ? 7.025 -2.219 -14.934 1.00 8.43 7 TYR C C 1
ATOM 628 O O . TYR B 1 7 ? 6.321 -2.620 -13.993 1.00 8.76 7 TYR C O 1
ATOM 637 N N . ASP B 1 8 ? 7.645 -3.046 -15.769 1.00 8.96 8 ASP C N 1
ATOM 638 C CA . ASP B 1 8 ? 7.391 -4.508 -15.760 1.00 9.35 8 ASP C CA 1
ATOM 639 C C . ASP B 1 8 ? 8.026 -5.140 -14.526 1.00 10.20 8 ASP C C 1
ATOM 640 O O . ASP B 1 8 ? 7.576 -6.228 -14.131 1.00 11.74 8 ASP C O 1
ATOM 645 N N . LYS B 1 9 ? 9.029 -4.525 -13.912 1.00 10.43 9 LYS C N 1
ATOM 646 C CA . LYS B 1 9 ? 9.579 -5.162 -12.695 1.00 12.06 9 LYS C CA 1
ATOM 647 C C . LYS B 1 9 ? 8.972 -4.572 -11.424 1.00 10.73 9 LYS C C 1
ATOM 648 O O . LYS B 1 9 ? 8.923 -5.302 -10.436 1.00 10.85 9 LYS C O 1
ATOM 654 N N . ALA B 1 10 ? 8.516 -3.318 -11.425 1.00 9.63 10 ALA C N 1
ATOM 655 C CA . ALA B 1 10 ? 8.105 -2.654 -10.166 1.00 9.26 10 ALA C CA 1
ATOM 656 C C . ALA B 1 10 ? 6.722 -2.012 -10.288 1.00 8.31 10 ALA C C 1
ATOM 657 O O . ALA B 1 10 ? 5.805 -2.398 -9.547 1.00 8.50 10 ALA C O 1
ATOM 659 N N . CYS B 1 11 ? 6.555 -1.027 -11.161 1.00 8.15 11 CYS C N 1
ATOM 660 C CA . CYS B 1 11 ? 5.368 -0.143 -11.083 1.00 8.40 11 CYS C CA 1
ATOM 661 C C . CYS B 1 11 ? 4.083 -0.912 -11.401 1.00 8.42 11 CYS C C 1
ATOM 662 O O . CYS B 1 11 ? 3.034 -0.559 -10.843 1.00 8.92 11 CYS C O 1
ATOM 665 N N . HIS B 1 12 ? 4.154 -1.925 -12.253 1.00 8.17 12 HIS C N 1
ATOM 666 C CA . HIS B 1 12 ? 2.965 -2.722 -12.640 1.00 8.65 12 HIS C CA 1
ATOM 667 C C . HIS B 1 12 ? 2.312 -3.363 -11.411 1.00 8.67 12 HIS C C 1
ATOM 668 O O . HIS B 1 12 ? 1.135 -3.733 -11.502 1.00 9.91 12 HIS C O 1
ATOM 675 N N . ILE B 1 13 ? 3.055 -3.597 -10.331 1.00 8.65 13 ILE C N 1
ATOM 676 C CA . ILE B 1 13 ? 2.530 -4.311 -9.133 1.00 8.84 13 ILE C CA 1
ATOM 677 C C . ILE B 1 13 ? 1.246 -3.621 -8.674 1.00 8.72 13 ILE C C 1
ATOM 678 O O . ILE B 1 13 ? 0.305 -4.301 -8.246 1.00 9.15 13 ILE C O 1
ATOM 683 N N . CYS B 1 14 ? 1.214 -2.296 -8.770 1.00 8.50 14 CYS C N 1
ATOM 684 C CA . CYS B 1 14 ? 0.054 -1.496 -8.308 1.00 8.59 14 CYS C CA 1
ATOM 685 C C . CYS B 1 14 ? -0.636 -0.758 -9.457 1.00 8.66 14 CYS C C 1
ATOM 686 O O . CYS B 1 14 ? -1.830 -0.450 -9.321 1.00 9.01 14 CYS C O 1
ATOM 689 N N . HIS B 1 15 ? 0.082 -0.435 -10.527 1.00 8.41 15 HIS C N 1
ATOM 690 C CA . HIS B 1 15 ? -0.443 0.435 -11.604 1.00 8.35 15 HIS C CA 1
ATOM 691 C C . HIS B 1 15 ? -1.007 -0.377 -12.772 1.00 8.69 15 HIS C C 1
ATOM 692 O O . HIS B 1 15 ? -1.587 0.239 -13.678 1.00 9.43 15 HIS C O 1
ATOM 699 N N . SER B 1 16 ? -0.914 -1.701 -12.764 1.00 8.43 16 SER C N 1
ATOM 700 C CA . SER B 1 16 ? -1.586 -2.497 -13.814 1.00 9.16 16 SER C CA 1
ATOM 701 C C . SER B 1 16 ? -3.085 -2.578 -13.521 1.00 9.39 16 SER C C 1
ATOM 702 O O . SER B 1 16 ? -3.531 -2.278 -12.398 1.00 9.65 16 SER C O 1
ATOM 705 N N . MET B 1 17 ? -3.828 -3.036 -14.507 1.00 10.71 17 MET C N 1
ATOM 706 C CA . MET B 1 17 ? -5.226 -3.457 -14.287 1.00 12.26 17 MET C CA 1
ATOM 707 C C . MET B 1 17 ? -5.212 -4.792 -13.531 1.00 13.11 17 MET C C 1
ATOM 708 O O . MET B 1 17 ? -4.182 -5.520 -13.600 1.00 13.95 17 MET C O 1
ATOM 713 N N . GLY B 1 18 ? -6.285 -5.080 -12.798 1.00 15.23 18 GLY C N 1
ATOM 714 C CA . GLY B 1 18 ? -6.508 -6.396 -12.175 1.00 16.37 18 GLY C CA 1
ATOM 715 C C . GLY B 1 18 ? -5.600 -6.685 -10.992 1.00 15.03 18 GLY C C 1
ATOM 716 O O . GLY B 1 18 ? -5.311 -7.866 -10.744 1.00 17.05 18 GLY C O 1
ATOM 717 N N . VAL B 1 19 ? -5.175 -5.662 -10.253 1.00 13.35 19 VAL C N 1
ATOM 718 C CA . VAL B 1 19 ? -4.391 -5.859 -9.000 1.00 13.13 19 VAL C CA 1
ATOM 719 C C . VAL B 1 19 ? -5.318 -6.442 -7.931 1.00 12.01 19 VAL C C 1
ATOM 720 O O . VAL B 1 19 ? -6.456 -5.983 -7.795 1.00 12.90 19 VAL C O 1
ATOM 724 N N . ALA B 1 20 ? -4.847 -7.431 -7.184 1.00 11.51 20 ALA C N 1
ATOM 725 C CA . ALA B 1 20 ? -5.637 -8.073 -6.111 1.00 11.67 20 ALA C CA 1
ATOM 726 C C . ALA B 1 20 ? -5.818 -7.083 -4.956 1.00 11.77 20 ALA C C 1
ATOM 727 O O . ALA B 1 20 ? -4.825 -6.489 -4.490 1.00 11.71 20 ALA C O 1
ATOM 729 N N . GLY B 1 21 ? -7.060 -6.907 -4.515 1.00 12.03 21 GLY C N 1
ATOM 730 C CA . GLY B 1 21 ? -7.400 -6.039 -3.376 1.00 12.70 21 GLY C CA 1
ATOM 731 C C . GLY B 1 21 ? -6.920 -6.620 -2.063 1.00 11.57 21 GLY C C 1
ATOM 732 O O . GLY B 1 21 ? -6.837 -7.863 -1.940 1.00 12.95 21 GLY C O 1
ATOM 733 N N . ALA B 1 22 ? -6.614 -5.759 -1.100 1.00 10.81 22 ALA C N 1
ATOM 734 C CA . ALA B 1 22 ? -6.250 -6.163 0.271 1.00 10.97 22 ALA C CA 1
ATOM 735 C C . ALA B 1 22 ? -7.490 -6.705 0.974 1.00 10.19 22 ALA C C 1
ATOM 736 O O . ALA B 1 22 ? -8.572 -6.140 0.835 1.00 12.27 22 ALA C O 1
ATOM 738 N N . PRO B 1 23 ? -7.372 -7.769 1.794 1.00 9.28 23 PRO C N 1
ATOM 739 C CA . PRO B 1 23 ? -8.485 -8.190 2.643 1.00 9.41 23 PRO C CA 1
ATOM 740 C C . PRO B 1 23 ? -8.748 -7.064 3.652 1.00 9.16 23 PRO C C 1
ATOM 741 O O . PRO B 1 23 ? -7.858 -6.658 4.393 1.00 9.99 23 PRO C O 1
ATOM 745 N N A LYS B 1 24 ? -9.973 -6.556 3.663 0.50 9.01 24 LYS C N 1
ATOM 746 N N B LYS B 1 24 ? -9.973 -6.547 3.657 0.50 9.18 24 LYS C N 1
ATOM 747 C CA A LYS B 1 24 ? -10.277 -5.320 4.414 0.50 9.21 24 LYS C CA 1
ATOM 748 C CA B LYS B 1 24 ? -10.298 -5.304 4.395 0.50 9.77 24 LYS C CA 1
ATOM 749 C C A LYS B 1 24 ? -10.407 -5.612 5.906 0.50 8.76 24 LYS C C 1
ATOM 750 C C B LYS B 1 24 ? -10.437 -5.592 5.891 0.50 8.88 24 LYS C C 1
ATOM 751 O O A LYS B 1 24 ? -10.866 -6.696 6.300 0.50 8.93 24 LYS C O 1
ATOM 752 O O B LYS B 1 24 ? -10.950 -6.652 6.272 0.50 9.33 24 LYS C O 1
ATOM 763 N N . ALA B 1 25 ? -10.013 -4.644 6.723 1.00 9.34 25 ALA C N 1
ATOM 764 C CA . ALA B 1 25 ? -10.171 -4.722 8.182 1.00 9.41 25 ALA C CA 1
ATOM 765 C C . ALA B 1 25 ? -11.631 -5.025 8.504 1.00 9.16 25 ALA C C 1
ATOM 766 O O . ALA B 1 25 ? -12.535 -4.374 7.943 1.00 10.05 25 ALA C O 1
ATOM 768 N N . HIS B 1 26 ? -11.826 -5.995 9.381 1.00 9.33 26 HIS C N 1
ATOM 769 C CA . HIS B 1 26 ? -13.138 -6.375 9.960 1.00 10.52 26 HIS C CA 1
ATOM 770 C C . HIS B 1 26 ? -13.989 -7.151 8.949 1.00 10.25 26 HIS C C 1
ATOM 771 O O . HIS B 1 26 ? -15.127 -7.468 9.301 1.00 12.37 26 HIS C O 1
ATOM 778 N N . ASP B 1 27 ? -13.461 -7.502 7.771 1.00 9.08 27 ASP C N 1
ATOM 779 C CA . ASP B 1 27 ? -14.152 -8.412 6.823 1.00 8.69 27 ASP C CA 1
ATOM 780 C C . ASP B 1 27 ? -13.794 -9.830 7.275 1.00 8.53 27 ASP C C 1
ATOM 781 O O . ASP B 1 27 ? -12.863 -10.436 6.728 1.00 8.37 27 ASP C O 1
ATOM 786 N N . ALA B 1 28 ? -14.507 -10.343 8.274 1.00 9.02 28 ALA C N 1
ATOM 787 C CA . ALA B 1 28 ? -14.128 -11.606 8.940 1.00 9.14 28 ALA C CA 1
ATOM 788 C C . ALA B 1 28 ? -14.136 -12.746 7.915 1.00 8.89 28 ALA C C 1
ATOM 789 O O . ALA B 1 28 ? -13.240 -13.597 7.953 1.00 8.84 28 ALA C O 1
ATOM 791 N N . ALA B 1 29 ? -15.122 -12.765 7.019 1.00 8.77 29 ALA C N 1
ATOM 792 C CA . ALA B 1 29 ? -15.254 -13.873 6.052 1.00 8.99 29 ALA C CA 1
ATOM 793 C C . ALA B 1 29 ? -14.083 -13.863 5.065 1.00 8.41 29 ALA C C 1
ATOM 794 O O . 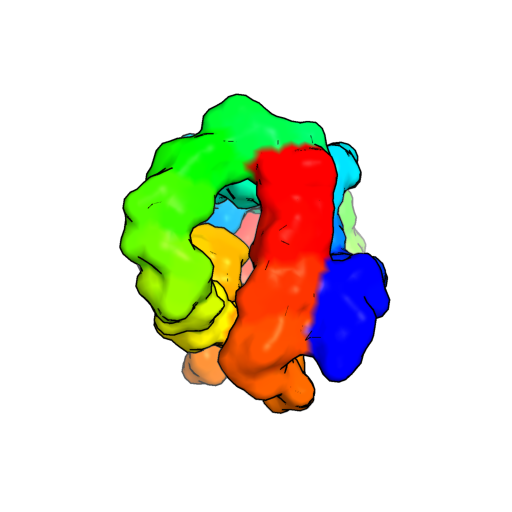ALA B 1 29 ? -13.579 -14.940 4.730 1.00 8.50 29 ALA C O 1
ATOM 796 N N . ALA B 1 30 ? -13.625 -12.696 4.621 1.00 8.20 30 ALA C N 1
ATOM 797 C CA . ALA B 1 30 ? -12.459 -12.612 3.711 1.00 8.31 30 ALA C CA 1
ATOM 798 C C . ALA B 1 30 ? -11.197 -13.026 4.459 1.00 8.17 30 ALA C C 1
ATOM 799 O O . ALA B 1 30 ? -10.307 -13.634 3.849 1.00 8.47 30 ALA C O 1
ATOM 801 N N . TRP B 1 31 ? -11.107 -12.726 5.750 1.00 7.77 31 TRP C N 1
ATOM 802 C CA . TRP B 1 31 ? -9.893 -13.046 6.543 1.00 7.96 31 TRP C CA 1
ATOM 803 C C . TRP B 1 31 ? -9.814 -14.530 6.913 1.00 8.25 31 TRP C C 1
ATOM 804 O O . TRP B 1 31 ? -8.706 -15.002 7.139 1.00 8.79 31 TRP C O 1
ATOM 815 N N A GLU B 1 32 ? -10.935 -15.253 6.977 0.50 8.46 32 GLU C N 1
ATOM 816 N N B GLU B 1 32 ? -10.940 -15.246 6.966 0.50 8.41 32 GLU C N 1
ATOM 817 C CA A GLU B 1 32 ? -10.921 -16.667 7.425 0.50 9.12 32 GLU C CA 1
ATOM 818 C CA B GLU B 1 32 ? -10.921 -16.669 7.401 0.50 9.02 32 GLU C CA 1
ATOM 819 C C A GLU B 1 32 ? -9.912 -17.498 6.626 0.50 9.14 32 GLU C C 1
ATOM 820 C C B GLU B 1 32 ? -9.883 -17.477 6.623 0.50 9.13 32 GLU C C 1
ATOM 821 O O A GLU B 1 32 ? -9.121 -18.201 7.239 0.50 9.49 32 GLU C O 1
ATOM 822 O O B GLU B 1 32 ? -9.057 -18.146 7.235 0.50 9.56 32 GLU C O 1
ATOM 833 N N . PRO B 1 33 ? -9.891 -17.493 5.271 1.00 9.22 33 PRO C N 1
ATOM 834 C CA . PRO B 1 33 ? -8.911 -18.290 4.526 1.00 9.15 33 PRO C CA 1
ATOM 835 C C . PRO B 1 33 ? -7.463 -17.836 4.747 1.00 9.26 33 PRO C C 1
ATOM 836 O O . PRO B 1 33 ? -6.561 -18.654 4.619 1.00 10.78 33 PRO C O 1
ATOM 840 N N . ARG B 1 34 ? -7.255 -16.566 5.081 1.00 9.05 34 ARG C N 1
ATOM 841 C CA . ARG B 1 34 ? -5.896 -16.067 5.421 1.00 9.83 34 ARG C CA 1
ATOM 842 C C . ARG B 1 34 ? -5.474 -16.652 6.774 1.00 9.49 34 ARG C C 1
ATOM 843 O O . ARG B 1 34 ? -4.378 -17.220 6.873 1.00 10.12 34 ARG C O 1
ATOM 851 N N . ILE B 1 35 ? -6.313 -16.480 7.791 1.00 9.34 35 ILE C N 1
ATOM 852 C CA . ILE B 1 35 ? -6.035 -16.957 9.174 1.00 9.58 35 ILE C CA 1
ATOM 853 C C . ILE B 1 35 ? -5.773 -18.465 9.138 1.00 9.57 35 ILE C C 1
ATOM 854 O O . ILE B 1 35 ? -4.926 -18.948 9.918 1.00 10.13 35 ILE C O 1
ATOM 859 N N . ALA B 1 36 ? -6.460 -19.203 8.257 1.00 9.49 36 ALA C N 1
ATOM 860 C CA . ALA B 1 36 ? -6.269 -20.665 8.121 1.00 9.86 36 ALA C CA 1
ATOM 861 C C . ALA B 1 36 ? -4.833 -21.027 7.726 1.00 10.19 36 ALA C C 1
ATOM 862 O O . ALA B 1 36 ? -4.442 -22.166 8.015 1.00 12.25 36 ALA C O 1
ATOM 864 N N . GLN B 1 37 ? -4.078 -20.114 7.107 1.00 10.43 37 GLN C N 1
ATOM 865 C CA . GLN B 1 37 ? -2.667 -20.350 6.721 1.00 11.52 37 GLN C CA 1
ATOM 866 C C . GLN B 1 37 ? -1.781 -20.428 7.973 1.00 11.22 37 GLN C C 1
ATOM 867 O O . GLN B 1 37 ? -0.664 -20.963 7.869 1.00 12.88 37 GLN C O 1
ATOM 873 N N . GLY B 1 38 ? -2.231 -19.864 9.098 1.00 10.93 38 GLY C N 1
ATOM 874 C CA . GLY B 1 38 ? -1.455 -19.766 10.347 1.00 11.60 38 GLY C CA 1
ATOM 875 C C . GLY B 1 38 ? -0.751 -18.429 10.480 1.00 11.67 38 GLY C C 1
ATOM 876 O O . GLY B 1 38 ? -0.232 -17.913 9.466 1.00 11.59 38 GLY C O 1
ATOM 877 N N . LEU B 1 39 ? -0.720 -17.879 11.693 1.00 13.78 39 LEU C N 1
ATOM 878 C CA . LEU B 1 39 ? -0.180 -16.517 11.930 1.00 14.92 39 LEU C CA 1
ATOM 879 C C . LEU B 1 39 ? 1.288 -16.472 11.516 1.00 14.66 39 LEU C C 1
ATOM 880 O O . LEU B 1 39 ? 1.677 -15.442 10.978 1.00 15.67 39 LEU C O 1
ATOM 885 N N . ASP B 1 40 ? 2.093 -17.509 11.741 1.00 14.78 40 ASP C N 1
ATOM 886 C CA . ASP B 1 40 ? 3.541 -17.425 11.414 1.00 16.52 40 ASP C CA 1
ATOM 887 C C . ASP B 1 40 ? 3.723 -17.255 9.904 1.00 14.28 40 ASP C C 1
ATOM 888 O O . ASP B 1 40 ? 4.589 -16.450 9.521 1.00 15.12 40 ASP C O 1
ATOM 893 N N . THR B 1 41 ? 2.942 -17.970 9.090 1.00 13.26 41 THR C N 1
ATOM 894 C CA . THR B 1 41 ? 2.988 -17.855 7.607 1.00 13.30 41 THR C CA 1
ATOM 895 C C . THR B 1 41 ? 2.587 -16.431 7.198 1.00 11.35 41 THR C C 1
ATOM 896 O O . THR B 1 41 ? 3.280 -15.803 6.372 1.00 11.99 41 THR C O 1
ATOM 900 N N . LEU B 1 42 ? 1.512 -15.916 7.780 1.00 10.73 42 LEU C N 1
ATOM 901 C CA . LEU B 1 42 ? 1.001 -14.570 7.426 1.00 9.91 42 LEU C CA 1
ATOM 902 C C . LEU B 1 42 ? 2.030 -13.503 7.814 1.00 9.95 42 LEU C C 1
ATOM 903 O O . LEU B 1 42 ? 2.260 -12.578 7.017 1.00 9.91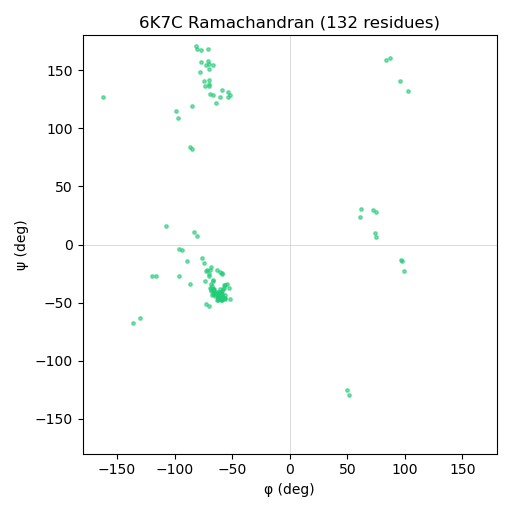 42 LEU C O 1
ATOM 908 N N . VAL B 1 43 ? 2.641 -13.616 8.994 1.00 10.15 43 VAL C N 1
ATOM 909 C CA . VAL B 1 43 ? 3.651 -12.625 9.460 1.00 9.83 43 VAL C CA 1
ATOM 910 C C . VAL B 1 43 ? 4.825 -12.656 8.480 1.00 10.39 43 VAL C C 1
ATOM 911 O O . VAL B 1 43 ? 5.325 -11.592 8.090 1.00 10.65 43 VAL C O 1
ATOM 915 N N . SER B 1 44 ? 5.288 -13.840 8.093 1.00 11.10 44 SER C N 1
ATOM 916 C CA . SER B 1 44 ? 6.408 -13.953 7.127 1.00 11.80 44 SER C CA 1
ATOM 917 C C . SER B 1 44 ? 6.025 -13.267 5.810 1.00 10.89 44 SER C C 1
ATOM 918 O O . SER B 1 44 ? 6.872 -12.544 5.247 1.00 11.46 44 SER C O 1
ATOM 921 N N . THR B 1 45 ? 4.793 -13.457 5.340 1.00 10.77 45 THR C N 1
ATOM 922 C CA . THR B 1 45 ? 4.321 -12.838 4.078 1.00 11.02 45 THR C CA 1
ATOM 923 C C . THR B 1 45 ? 4.336 -11.310 4.198 1.00 10.24 45 THR C C 1
ATOM 924 O O . THR B 1 45 ? 4.715 -10.645 3.228 1.00 10.89 45 THR C O 1
ATOM 928 N N . VAL B 1 46 ? 3.924 -10.753 5.331 1.00 9.82 46 VAL C N 1
ATOM 929 C CA . VAL B 1 46 ? 3.981 -9.278 5.508 1.00 9.50 46 VAL C CA 1
ATOM 930 C C . VAL B 1 46 ? 5.439 -8.810 5.355 1.00 9.86 46 VAL C C 1
ATOM 931 O O . VAL B 1 46 ? 5.691 -7.800 4.670 1.00 10.04 46 VAL C O 1
ATOM 935 N N . LYS B 1 47 ? 6.375 -9.535 5.961 1.00 10.07 47 LYS C N 1
ATOM 936 C CA . LYS B 1 47 ? 7.805 -9.134 5.961 1.00 11.22 47 LYS C CA 1
ATOM 937 C C . LYS B 1 47 ? 8.376 -9.260 4.541 1.00 10.79 47 LYS C C 1
ATOM 938 O O . LYS B 1 47 ? 9.175 -8.390 4.157 1.00 12.04 47 LYS C O 1
ATOM 944 N N . THR B 1 48 ? 8.000 -10.287 3.777 1.00 11.58 48 THR C N 1
ATOM 945 C CA . THR B 1 48 ? 8.585 -10.528 2.432 1.00 11.89 48 THR C CA 1
ATOM 946 C C . THR B 1 48 ? 7.796 -9.787 1.352 1.00 11.41 48 THR C C 1
ATOM 947 O O . THR B 1 48 ? 8.320 -9.664 0.236 1.00 11.92 48 THR C O 1
ATOM 951 N N . GLY B 1 49 ? 6.592 -9.304 1.662 1.00 10.11 49 GLY C N 1
ATOM 952 C CA . GLY B 1 49 ? 5.721 -8.644 0.676 1.00 9.68 49 GLY C CA 1
ATOM 953 C C . GLY B 1 49 ? 4.910 -9.645 -0.130 1.00 8.98 49 GLY C C 1
ATOM 954 O O . GLY B 1 49 ? 5.304 -10.814 -0.264 1.00 9.72 49 GLY C O 1
ATOM 955 N N . LYS B 1 50 ? 3.815 -9.169 -0.700 1.00 8.32 50 LYS C N 1
ATOM 956 C CA . LYS B 1 50 ? 2.976 -9.985 -1.596 1.00 8.45 50 LYS C CA 1
ATOM 957 C C . LYS B 1 50 ? 2.094 -9.043 -2.395 1.00 8.05 50 LYS C C 1
ATOM 958 O O . LYS B 1 50 ? 1.401 -8.224 -1.773 1.00 8.53 50 LYS C O 1
ATOM 964 N N . GLY B 1 51 ? 2.108 -9.169 -3.720 1.00 8.94 51 GLY C N 1
ATOM 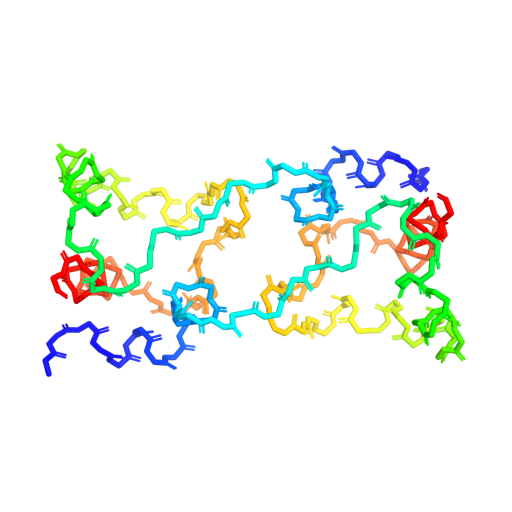965 C CA . GLY B 1 51 ? 1.286 -8.321 -4.591 1.00 9.76 51 GLY C CA 1
ATOM 966 C C . GLY B 1 51 ? 1.501 -6.859 -4.248 1.00 9.44 51 GLY C C 1
ATOM 967 O O . GLY B 1 51 ? 2.655 -6.422 -4.130 1.00 10.14 51 GLY C O 1
ATOM 968 N N . ALA B 1 52 ? 0.427 -6.106 -4.034 1.00 9.09 52 ALA C N 1
ATOM 969 C CA . ALA B 1 52 ? 0.518 -4.645 -3.808 1.00 9.33 52 ALA C CA 1
ATOM 970 C C . ALA B 1 52 ? 0.837 -4.328 -2.342 1.00 8.47 52 ALA C C 1
ATOM 971 O O . ALA B 1 52 ? 0.816 -3.144 -1.982 1.00 9.17 52 ALA C O 1
ATOM 973 N N . MET B 1 53 ? 1.209 -5.326 -1.532 1.00 8.50 53 MET C N 1
ATOM 974 C CA . MET B 1 53 ? 1.736 -5.107 -0.163 1.00 8.22 53 MET C CA 1
ATOM 975 C C . MET B 1 53 ? 3.258 -5.139 -0.224 1.00 8.17 53 MET C C 1
ATOM 976 O O . MET B 1 53 ? 3.851 -6.195 -0.421 1.00 8.15 53 MET C O 1
ATOM 981 N N . PRO B 1 54 ? 3.957 -3.991 -0.065 1.00 8.89 54 PRO C N 1
ATOM 982 C CA . PRO B 1 54 ? 5.414 -3.982 -0.078 1.00 9.44 54 PRO C CA 1
ATOM 983 C C . PRO B 1 54 ? 5.960 -4.725 1.135 1.00 9.13 54 PRO C C 1
ATOM 984 O O . PRO B 1 54 ? 5.306 -4.803 2.176 1.00 9.24 54 PRO C O 1
ATOM 988 N N . PRO B 1 55 ? 7.191 -5.269 1.041 1.00 9.67 55 PRO C N 1
ATOM 989 C CA . PRO B 1 55 ? 7.823 -5.931 2.175 1.00 9.90 55 PRO C CA 1
ATOM 990 C C . PRO B 1 55 ? 7.785 -5.004 3.398 1.00 9.74 55 PRO C C 1
ATOM 991 O O . PRO B 1 55 ? 8.205 -3.855 3.284 1.00 11.20 55 PRO C O 1
ATOM 995 N N . GLY B 1 56 ? 7.301 -5.529 4.527 1.00 9.74 56 GLY C N 1
ATOM 996 C CA . GLY B 1 56 ? 7.247 -4.814 5.816 1.00 10.27 56 GLY C CA 1
ATOM 997 C C . GLY B 1 56 ? 5.886 -4.192 6.098 1.00 9.56 56 GLY C C 1
ATOM 998 O O . GLY B 1 56 ? 5.664 -3.790 7.251 1.00 10.15 56 GLY C O 1
ATOM 999 N N . GLY B 1 5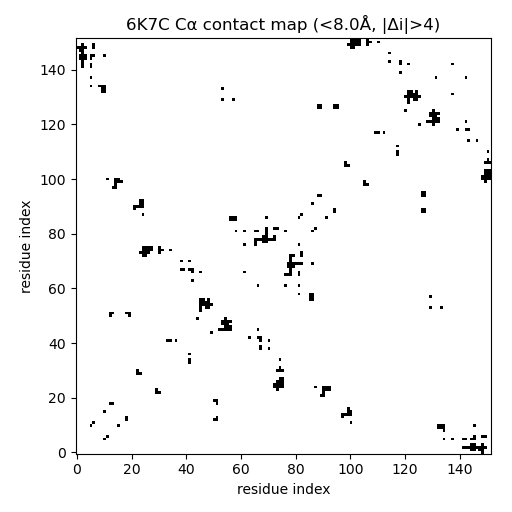7 ? 5.004 -4.087 5.101 1.00 9.05 57 GLY C N 1
ATOM 1000 C CA . GLY B 1 57 ? 3.648 -3.543 5.323 1.00 9.46 57 GLY C CA 1
ATOM 1001 C C . GLY B 1 57 ? 3.649 -2.111 5.838 1.00 9.78 57 GLY C C 1
ATOM 1002 O O . GLY B 1 57 ? 2.753 -1.740 6.619 1.00 10.13 57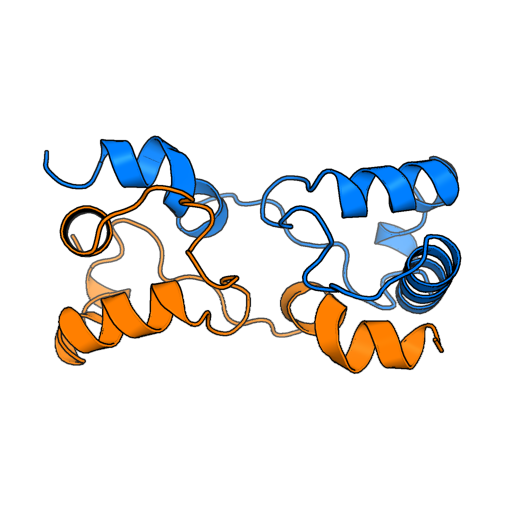 GLY C O 1
ATOM 1003 N N A MET B 1 58 ? 4.642 -1.316 5.425 0.50 10.02 58 MET C N 1
ATOM 1004 N N B MET B 1 58 ? 4.622 -1.321 5.374 0.50 10.73 58 MET C N 1
ATOM 1005 C CA A MET B 1 58 ? 4.810 0.124 5.786 0.50 10.09 58 MET C CA 1
ATOM 1006 C CA B MET B 1 58 ? 4.849 0.095 5.768 0.50 11.33 58 MET C CA 1
ATOM 1007 C C A MET B 1 58 ? 4.941 0.300 7.305 0.50 10.63 58 MET C C 1
ATOM 1008 C C B MET B 1 58 ? 4.814 0.224 7.298 0.50 11.25 58 MET C C 1
ATOM 1009 O O A MET B 1 58 ? 4.596 1.391 7.823 0.50 11.06 58 MET C O 1
ATOM 1010 O O B MET B 1 58 ? 4.199 1.176 7.809 0.50 11.86 58 MET C O 1
ATOM 1019 N N . CYS B 1 59 ? 5.473 -0.710 7.995 1.00 11.67 59 CYS C N 1
ATOM 1020 C CA . CYS B 1 59 ? 5.685 -0.664 9.463 1.00 12.73 59 CYS C CA 1
ATOM 1021 C C . CYS B 1 59 ? 7.160 -0.932 9.780 1.00 13.34 59 CYS C C 1
ATOM 1022 O O . CYS B 1 59 ? 7.544 -2.088 10.031 1.00 13.26 59 CYS C O 1
ATOM 1025 N N . THR B 1 60 ? 7.968 0.123 9.824 1.00 16.70 60 THR C N 1
ATOM 1026 C CA . THR B 1 60 ? 9.448 0.044 9.839 1.00 19.26 60 THR C CA 1
ATOM 1027 C C . THR B 1 60 ? 9.905 -0.720 11.085 1.00 17.57 60 THR C C 1
ATOM 1028 O O . THR B 1 60 ? 10.791 -1.582 10.950 1.00 20.97 60 THR C O 1
ATOM 1032 N N . ASP B 1 61 ? 9.306 -0.432 12.246 1.00 15.35 61 ASP C N 1
ATOM 1033 C CA . ASP B 1 61 ? 9.777 -0.988 13.545 1.00 15.96 61 ASP C CA 1
ATOM 1034 C C . ASP B 1 61 ? 8.821 -2.054 14.078 1.00 13.43 61 ASP C C 1
ATOM 1035 O O . ASP B 1 61 ? 8.995 -2.443 15.242 1.00 13.98 61 ASP C O 1
ATOM 1040 N N . CYS B 1 62 ? 7.920 -2.584 13.250 1.00 12.22 62 CYS C N 1
ATOM 1041 C CA . CYS B 1 62 ? 7.034 -3.692 13.676 1.00 11.16 62 CYS C CA 1
ATOM 1042 C C . CYS B 1 62 ? 7.859 -4.917 14.081 1.00 10.78 62 CYS C C 1
ATOM 1043 O O . CYS B 1 62 ? 8.678 -5.426 13.290 1.00 12.12 62 CYS C O 1
ATOM 1046 N N . THR B 1 63 ? 7.581 -5.399 15.287 1.00 10.04 63 THR C N 1
ATOM 1047 C CA . THR B 1 63 ? 8.037 -6.709 15.784 1.00 10.51 63 THR C CA 1
ATOM 1048 C C . THR B 1 63 ? 7.110 -7.779 15.210 1.00 10.43 63 THR C C 1
ATOM 1049 O O . THR B 1 63 ? 6.024 -7.465 14.680 1.00 10.12 63 THR C O 1
ATOM 1053 N N . ASP B 1 64 ? 7.497 -9.036 15.352 1.00 10.93 64 ASP C N 1
ATOM 1054 C CA . ASP B 1 64 ? 6.609 -10.147 14.948 1.00 11.60 64 ASP C CA 1
ATOM 1055 C C . ASP B 1 64 ? 5.291 -10.057 15.724 1.00 11.22 64 ASP C C 1
ATOM 1056 O O . ASP B 1 64 ? 4.250 -10.293 15.116 1.00 10.92 64 ASP C O 1
ATOM 1061 N N . GLU B 1 65 ? 5.329 -9.709 17.009 1.00 11.59 65 GLU C N 1
ATOM 1062 C CA . GLU B 1 65 ? 4.107 -9.603 17.846 1.00 11.12 65 GLU C CA 1
ATOM 1063 C C . GLU B 1 65 ? 3.241 -8.447 17.332 1.00 10.27 65 GLU C C 1
ATOM 1064 O O . GLU B 1 65 ? 2.024 -8.601 17.292 1.00 10.83 65 GLU C O 1
ATOM 1070 N N . ASP B 1 66 ? 3.850 -7.334 16.924 1.00 9.53 66 ASP C N 1
ATOM 1071 C CA . ASP B 1 66 ? 3.096 -6.205 16.328 1.00 9.15 66 ASP C CA 1
ATOM 1072 C C . ASP B 1 66 ? 2.350 -6.676 15.079 1.00 8.66 66 ASP C C 1
ATOM 1073 O O . ASP B 1 66 ? 1.166 -6.350 14.928 1.00 9.08 66 ASP C O 1
ATOM 1078 N N . TYR B 1 67 ? 3.009 -7.397 14.187 1.00 9.10 67 TYR C N 1
ATOM 1079 C CA . TYR B 1 67 ? 2.358 -7.925 12.965 1.00 8.77 67 TYR C CA 1
ATOM 1080 C C . TYR B 1 67 ? 1.229 -8.889 13.351 1.00 9.14 67 TYR C C 1
ATOM 1081 O O . TYR B 1 67 ? 0.126 -8.764 12.799 1.00 9.23 67 TYR C O 1
ATOM 1090 N N . LYS B 1 68 ? 1.482 -9.800 14.288 1.00 9.11 68 LYS C N 1
ATOM 1091 C CA . LYS B 1 68 ? 0.464 -10.791 14.716 1.00 9.59 68 LYS C CA 1
ATOM 1092 C C . LYS B 1 68 ? -0.758 -10.051 15.254 1.00 9.29 68 LYS C C 1
ATOM 1093 O O . LYS B 1 68 ? -1.890 -10.406 14.880 1.00 9.67 68 LYS C O 1
ATOM 1099 N N . SER B 1 69 ? -0.547 -9.070 16.121 1.00 8.99 69 SER C N 1
ATOM 1100 C CA . SER B 1 69 ? -1.674 -8.363 16.773 1.00 9.68 69 SER C CA 1
ATOM 1101 C C . SER B 1 69 ? -2.459 -7.585 15.721 1.00 8.65 69 SER C C 1
ATOM 1102 O O . SER B 1 69 ? -3.704 -7.591 15.780 1.00 9.22 69 SER C O 1
ATOM 1105 N N . ALA B 1 70 ? -1.789 -6.933 14.777 1.00 8.72 70 ALA C N 1
ATOM 1106 C CA . ALA B 1 70 ? -2.487 -6.182 13.710 1.00 8.36 70 ALA C CA 1
ATOM 1107 C C . ALA B 1 70 ? -3.334 -7.144 12.874 1.00 8.33 70 ALA C C 1
ATOM 1108 O O . ALA B 1 70 ? -4.461 -6.791 12.513 1.00 8.53 70 ALA C O 1
ATOM 1110 N N . ILE B 1 71 ? -2.795 -8.318 12.544 1.00 8.42 71 ILE C N 1
ATOM 1111 C CA . ILE B 1 71 ? -3.563 -9.329 11.764 1.00 8.52 71 ILE C CA 1
ATOM 1112 C C . ILE B 1 71 ? -4.793 -9.756 12.568 1.00 8.94 71 ILE C C 1
ATOM 1113 O O . ILE B 1 71 ? -5.905 -9.805 11.991 1.00 8.94 71 ILE C O 1
ATOM 1118 N N . GLU B 1 72 ? -4.617 -10.072 13.847 1.00 8.98 72 GLU C N 1
ATOM 1119 C CA . GLU B 1 72 ? -5.753 -10.480 14.716 1.00 10.51 72 GLU C CA 1
ATOM 1120 C C . GLU B 1 72 ? -6.819 -9.377 14.706 1.00 9.87 72 GLU C C 1
ATOM 1121 O O . GLU B 1 72 ? -8.016 -9.677 14.539 1.00 10.63 72 GLU C O 1
ATOM 1127 N N . TYR B 1 73 ? -6.395 -8.127 14.858 1.00 9.45 73 TYR C N 1
ATOM 1128 C CA . TYR B 1 73 ? -7.302 -6.960 14.884 1.00 9.44 73 TYR C CA 1
ATOM 1129 C C . TYR B 1 73 ? -8.093 -6.887 13.573 1.00 8.66 73 TYR C C 1
ATOM 1130 O O . TYR B 1 73 ? -9.319 -6.709 13.608 1.00 9.37 73 TYR C O 1
ATOM 1139 N N . MET B 1 74 ? -7.431 -7.028 12.430 1.00 8.25 74 MET C N 1
ATOM 1140 C CA . MET B 1 74 ? -8.085 -6.886 11.108 1.00 7.93 74 MET C CA 1
ATOM 1141 C C . MET B 1 74 ? -9.020 -8.068 10.847 1.00 8.54 74 MET C C 1
ATOM 1142 O O . MET B 1 74 ? -9.988 -7.900 10.082 1.00 8.36 74 MET C O 1
ATOM 1147 N N . SER B 1 75 ? -8.735 -9.225 11.437 1.00 8.85 75 SER C N 1
ATOM 1148 C CA . SER B 1 75 ? -9.421 -10.485 11.067 1.00 9.57 75 SER C CA 1
ATOM 1149 C C . SER B 1 75 ? -10.838 -10.578 11.635 1.00 10.24 75 SER C C 1
ATOM 1150 O O . SER B 1 75 ? -11.564 -11.490 11.212 1.00 11.07 75 SER C O 1
ATOM 1153 N N . LYS B 1 76 ? -11.230 -9.707 12.560 1.00 11.56 76 LYS C N 1
ATOM 1154 C CA . LYS B 1 76 ? -12.586 -9.739 13.169 1.00 13.43 76 LYS C CA 1
ATOM 1155 C C . LYS B 1 76 ? -13.205 -8.343 13.185 1.00 13.88 76 LYS C C 1
ATOM 1156 O O . LYS B 1 76 ? -12.452 -7.415 13.097 1.00 13.66 76 LYS C O 1
#

InterPro domains:
  IPR002323 Cytochrome c, class IE [PR00607] (41-52)
  IPR002323 Cytochrome c, class IE [PR00607] (52-62)
  IPR002323 Cytochrome c, class IE [PR00607] (80-92)
  IPR002323 Cytochrome c, class IE [PR00607] (95-106)
  IPR009056 Cytochrome c-like domain [PF13442] (31-105)
  IPR009056 Cytochrome c-like domain [PS51007] (29-107)
  IPR036909 Cytochrome c-like domain superfamily [G3DSA:1.10.760.10] (29-107)
  IPR036909 Cytochrome c-like domain superfamily [SSF46626] (31-106)

Radius of gyration: 16.59 Å; Cα contacts (8 Å, |Δi|>4): 224; chains: 2; bounding box: 33×40×44 Å

Foldseek 3Di:
DPPVVVCVVPVCLPPPPPHDDDLFAPNQVSCVVVVVVPLLVVLVCCQPDDRPRHHVNPDPPADSVNSSVVSVRRND/DDPVVCCVVPVCLPPPPPFDDDLFAPNQVSLVVVCVVPLVVVLVCCQPDDRPRHHVNPPPPDDSVNSSVVSVRRND

Secondary structure (DSSP, 8-state):
-TTHHHIIIIIHHHHSSSPPPPPPTT-HHHHHHHHTT-HHHHHHHHHH-BTTB-TTTT-SS--HHHHHHHHHHHT-/--HHHHIIIIIHHHHSTTPPPPPPTT-HHHHHHHHTT-HHHHHHHHHH-BTTB-TTTT-TT--HHHHHHHHHHHH-

Solvent-accessible surface area: 8650 Å² total; per-residue (Å²): 163,142,7,85,81,24,18,72,149,2,20,64,47,32,18,32,153,82,53,90,67,31,25,52,12,93,61,52,84,27,13,115,75,83,59,81,94,32,46,96,66,16,6,60,40,21,93,105,14,142,58,31,48,19,98,13,12,69,10,144,85,20,71,73,129,9,14,68,37,2,5,84,62,7,12,183,96,133,8,109,44,0,17,71,103,4,20,64,38,34,18,30,148,82,51,88,64,30,22,56,17,92,65,37,78,30,12,112,84,78,61,88,88,32,49,103,69,14,5,55,34,21,94,100,17,138,53,30,51,12,78,18,13,57,10,139,125,20,79,71,118,46,14,58,10,2,6,85,22,8,6,168

B-factor: mean 15.41, std 8.08, range [7.77, 63.08]

Nearest PDB structures (foldseek):
  6k7c-assembly1_C  TM=9.755E-01  e=8.114E-13  Shewanella violacea
  5b6q-assembly2_B  TM=7.051E-01  e=7.390E-10  Shewanella violacea
  2zon-assembly1_G  TM=6.759E-01  e=1.510E-04  Achromobacter xylosoxidans
  8hn3-assembly1_A  TM=6.326E-01  e=3.243E-04  Chlorobaculum tepidum
  8hn3-assembly2_B  TM=6.296E-01  e=3.456E-04  Chlorobaculum tepidum

Organism: Shewanella violacea (strain JCM 10179 / CIP 106290 / LMG 19151 / DSS12) (NCBI:txid637905)

Sequence (152 aa):
QEGKAVYDKACHICHSMGVAGAPKAHDAAAWEEPPRIAQGLDTLVSTVKTGKKGAMPPGGMCTTDCTDEDYKSAIEYMSKQEGKAVYDKACHICHSMGVAGAPKKAHDAAAWEEPRIAQGLDTLVSTVKTGKGAMPPGGMMCTDCTDEDYKSAIEYMSK